Protein AF-A0A840ZNT5-F1 (afdb_monomer_lite)

Structure (mmCIF, N/CA/C/O backbone):
data_AF-A0A840ZNT5-F1
#
_entry.id   AF-A0A840ZNT5-F1
#
loop_
_atom_site.group_PDB
_atom_site.id
_atom_site.type_symbol
_atom_site.label_atom_id
_atom_site.label_alt_id
_atom_site.label_comp_id
_atom_site.label_asym_id
_atom_site.label_entity_id
_atom_site.label_seq_id
_atom_site.pdbx_PDB_ins_code
_atom_site.Cartn_x
_atom_site.Cartn_y
_atom_site.Cartn_z
_atom_site.occupancy
_atom_site.B_iso_or_equiv
_atom_site.auth_seq_id
_atom_site.auth_comp_id
_atom_site.auth_asym_id
_atom_site.auth_atom_id
_atom_site.pdbx_PDB_model_num
ATOM 1 N N . MET A 1 1 ? 15.258 5.729 -29.583 1.00 48.38 1 MET A N 1
ATOM 2 C CA . MET A 1 1 ? 14.019 6.480 -29.304 1.00 48.38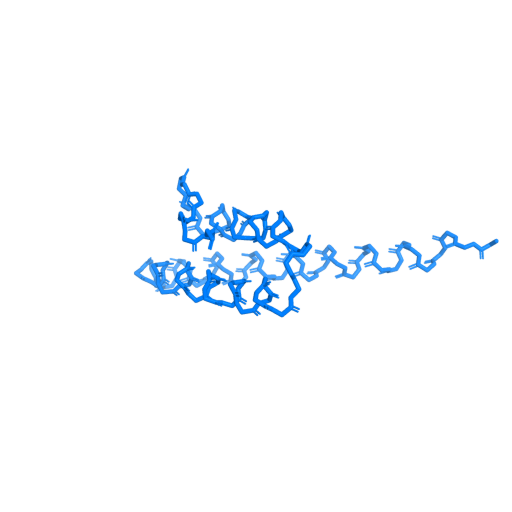 1 MET A CA 1
ATOM 3 C C . MET A 1 1 ? 13.220 5.609 -28.349 1.00 48.38 1 MET A C 1
ATOM 5 O O . MET A 1 1 ? 12.451 4.794 -28.818 1.00 48.38 1 MET A O 1
ATOM 9 N N . GLU A 1 2 ? 13.524 5.671 -27.049 1.00 53.06 2 GLU A N 1
ATOM 10 C CA . GLU A 1 2 ? 12.906 4.816 -26.003 1.00 53.06 2 GLU A CA 1
ATOM 11 C C . GLU A 1 2 ? 12.455 5.624 -24.768 1.00 53.06 2 GLU A C 1
ATOM 13 O O . GLU A 1 2 ? 11.842 5.081 -23.864 1.00 53.06 2 GLU A O 1
ATOM 18 N N . ALA A 1 3 ? 12.706 6.939 -24.723 1.00 55.72 3 ALA A N 1
ATOM 19 C CA . ALA A 1 3 ? 12.413 7.757 -23.540 1.00 55.72 3 ALA A CA 1
ATOM 20 C C . ALA A 1 3 ? 10.915 8.087 -23.342 1.00 55.72 3 ALA A C 1
ATOM 22 O O . ALA A 1 3 ? 10.533 8.516 -22.256 1.00 55.72 3 ALA A O 1
ATOM 23 N N . ASP A 1 4 ? 10.077 7.907 -24.370 1.00 57.88 4 ASP A N 1
ATOM 24 C CA . ASP A 1 4 ? 8.652 8.278 -24.323 1.00 57.88 4 ASP A CA 1
ATOM 25 C C . ASP A 1 4 ? 7.789 7.239 -23.578 1.00 57.88 4 ASP A C 1
ATOM 27 O O . ASP A 1 4 ? 6.892 7.617 -22.823 1.00 57.88 4 ASP A O 1
ATOM 31 N N . ASP A 1 5 ? 8.099 5.942 -23.702 1.00 60.19 5 ASP A N 1
ATOM 32 C CA . ASP A 1 5 ? 7.344 4.873 -23.024 1.00 60.19 5 ASP A CA 1
ATOM 33 C C . ASP A 1 5 ? 7.641 4.822 -21.515 1.00 60.19 5 ASP A C 1
ATOM 35 O O . ASP A 1 5 ? 6.725 4.668 -20.700 1.00 60.19 5 ASP A O 1
ATOM 39 N N . ASP A 1 6 ? 8.897 5.048 -21.118 1.00 68.69 6 ASP A N 1
ATOM 40 C CA . ASP A 1 6 ? 9.300 5.083 -19.705 1.00 68.69 6 ASP A CA 1
ATOM 41 C C . ASP A 1 6 ? 8.666 6.262 -18.956 1.00 68.69 6 ASP A C 1
ATOM 43 O O . ASP A 1 6 ? 8.269 6.134 -17.793 1.00 68.69 6 ASP A O 1
ATOM 47 N N . SER A 1 7 ? 8.514 7.410 -19.626 1.00 75.62 7 SER A N 1
ATOM 48 C CA . SER A 1 7 ? 7.849 8.579 -19.047 1.00 75.62 7 SER A CA 1
ATOM 49 C C . SER A 1 7 ? 6.358 8.317 -18.807 1.00 75.62 7 SER A C 1
ATOM 51 O O . SER A 1 7 ? 5.835 8.637 -17.736 1.00 75.62 7 SER A O 1
ATOM 53 N N . GLY A 1 8 ? 5.681 7.657 -19.754 1.00 85.25 8 GLY A N 1
ATOM 54 C CA . GLY A 1 8 ? 4.277 7.258 -19.618 1.00 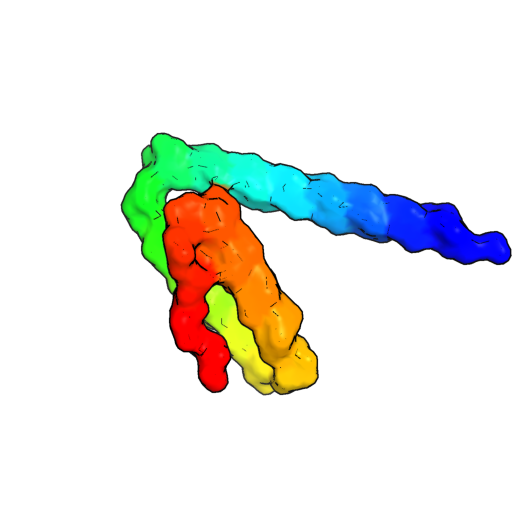85.25 8 GLY A CA 1
ATOM 55 C C . GLY A 1 8 ? 4.046 6.224 -18.509 1.00 85.25 8 GLY A C 1
ATOM 56 O O . GLY A 1 8 ? 3.103 6.353 -17.717 1.00 85.25 8 GLY A O 1
ATOM 57 N N . ALA A 1 9 ? 4.932 5.230 -18.396 1.00 84.81 9 ALA A N 1
ATOM 58 C CA . ALA A 1 9 ? 4.886 4.230 -17.330 1.00 84.81 9 ALA A CA 1
ATOM 59 C C . ALA A 1 9 ? 5.123 4.863 -15.949 1.00 84.81 9 ALA A C 1
ATOM 61 O O . ALA A 1 9 ? 4.357 4.618 -15.011 1.00 84.81 9 ALA A O 1
ATOM 62 N N . ALA A 1 10 ? 6.125 5.740 -15.830 1.00 88.38 10 ALA A N 1
ATOM 63 C CA . ALA A 1 10 ? 6.410 6.465 -14.596 1.00 88.38 10 ALA A CA 1
ATOM 64 C C . ALA A 1 10 ? 5.244 7.377 -14.182 1.00 88.38 10 ALA A C 1
ATOM 66 O O . ALA A 1 10 ? 4.830 7.356 -13.021 1.00 88.38 10 ALA A O 1
ATOM 67 N N . ALA A 1 11 ? 4.663 8.129 -15.122 1.00 88.69 11 ALA A N 1
ATOM 68 C CA . ALA A 1 11 ? 3.503 8.979 -14.860 1.00 88.69 11 ALA A CA 1
ATOM 69 C C . ALA A 1 11 ? 2.295 8.166 -14.366 1.00 88.69 11 ALA A C 1
ATOM 71 O O . ALA A 1 11 ? 1.629 8.561 -13.408 1.00 88.69 11 ALA A O 1
ATOM 72 N N . SER A 1 12 ? 2.051 6.998 -14.964 1.00 89.38 12 SER A N 1
ATOM 73 C CA . SER A 1 12 ? 0.969 6.095 -14.556 1.00 89.38 12 SER A CA 1
ATOM 74 C C . SER A 1 12 ? 1.183 5.543 -13.145 1.00 89.38 12 SER A C 1
ATOM 76 O O . SER A 1 12 ? 0.255 5.532 -12.336 1.00 89.38 12 SER A O 1
ATOM 78 N N . LEU A 1 13 ? 2.413 5.140 -12.810 1.00 88.25 13 LEU A N 1
ATOM 79 C CA . LEU A 1 13 ? 2.764 4.682 -11.463 1.00 88.25 13 LEU A CA 1
ATOM 80 C C . LEU A 1 13 ? 2.595 5.793 -10.418 1.00 88.25 13 LEU A C 1
ATOM 82 O O . LEU A 1 13 ? 2.048 5.544 -9.343 1.00 88.25 13 LEU A O 1
ATOM 86 N N . LEU A 1 14 ? 3.006 7.022 -10.740 1.00 88.94 14 LEU A N 1
ATOM 87 C CA . LEU A 1 14 ? 2.821 8.181 -9.863 1.00 88.94 14 LEU A CA 1
ATOM 88 C C . LEU A 1 14 ? 1.338 8.515 -9.661 1.00 88.94 14 LEU A C 1
ATOM 90 O O . LEU A 1 14 ? 0.926 8.782 -8.532 1.00 88.94 14 LEU A O 1
ATOM 94 N N . ALA A 1 15 ? 0.522 8.448 -10.717 1.00 93.31 15 ALA A N 1
ATOM 95 C CA . ALA A 1 15 ? -0.920 8.655 -10.620 1.00 93.31 15 ALA A CA 1
ATOM 96 C C . ALA A 1 15 ? -1.587 7.598 -9.723 1.00 93.31 15 ALA A C 1
ATOM 98 O O . ALA A 1 15 ? -2.344 7.948 -8.815 1.00 93.31 15 ALA A O 1
ATOM 99 N N . LEU A 1 16 ? -1.250 6.316 -9.909 1.00 91.69 16 LEU A N 1
ATOM 100 C CA . LEU A 1 16 ? -1.733 5.228 -9.053 1.00 91.69 16 LEU A CA 1
ATOM 101 C C . LEU A 1 16 ? -1.313 5.426 -7.592 1.00 91.69 16 LEU A C 1
ATOM 103 O O . LEU A 1 16 ? -2.132 5.256 -6.688 1.00 91.69 16 LEU A O 1
ATOM 107 N N . HIS A 1 17 ? -0.065 5.831 -7.352 1.00 89.81 17 HIS A N 1
ATOM 108 C CA . HIS A 1 17 ? 0.438 6.114 -6.010 1.00 89.81 17 HIS A CA 1
ATOM 109 C C . HIS A 1 17 ? -0.319 7.267 -5.334 1.00 89.81 17 HIS A C 1
ATOM 111 O O . HIS A 1 17 ? -0.735 7.143 -4.178 1.00 89.81 17 HIS A O 1
ATOM 117 N N . ALA A 1 18 ? -0.541 8.373 -6.050 1.00 91.81 18 ALA A N 1
ATOM 118 C CA . ALA A 1 18 ? -1.285 9.520 -5.539 1.00 91.81 18 ALA A CA 1
ATOM 119 C C . ALA A 1 18 ? -2.739 9.150 -5.200 1.00 91.81 18 ALA A C 1
ATOM 121 O O . ALA A 1 18 ? -3.221 9.467 -4.110 1.00 91.81 18 ALA A O 1
ATOM 122 N N . MET A 1 19 ? -3.416 8.414 -6.089 1.00 94.69 19 MET A N 1
ATOM 123 C CA . MET A 1 19 ? -4.783 7.934 -5.861 1.00 94.69 19 MET A CA 1
ATOM 124 C C . MET A 1 19 ? -4.870 6.994 -4.656 1.00 94.69 19 MET A C 1
ATOM 126 O O . MET A 1 19 ? -5.754 7.156 -3.814 1.00 94.69 19 MET A O 1
ATOM 130 N N . ALA A 1 20 ? -3.950 6.033 -4.545 1.00 90.62 20 ALA A N 1
ATOM 131 C CA . ALA A 1 20 ? -3.915 5.102 -3.421 1.00 90.62 20 ALA A CA 1
ATOM 132 C C . ALA A 1 20 ? -3.678 5.834 -2.092 1.00 90.62 20 ALA A C 1
ATOM 134 O O . ALA A 1 20 ? -4.359 5.557 -1.107 1.00 90.62 20 ALA A O 1
ATOM 135 N N . THR A 1 21 ? -2.770 6.812 -2.075 1.00 91.69 21 THR A N 1
ATOM 136 C CA . THR A 1 21 ? -2.481 7.619 -0.881 1.00 91.69 21 THR A CA 1
ATOM 137 C C . THR A 1 21 ? -3.704 8.418 -0.437 1.00 91.69 21 THR A C 1
ATOM 139 O O . THR A 1 21 ? -4.060 8.380 0.739 1.00 91.69 21 THR A O 1
ATOM 142 N N . TRP A 1 22 ? -4.391 9.081 -1.373 1.00 93.25 22 TRP A N 1
ATOM 143 C CA . TRP A 1 22 ? -5.625 9.813 -1.077 1.00 93.25 22 TRP A CA 1
ATOM 144 C C . TRP A 1 22 ? -6.726 8.896 -0.527 1.00 93.25 22 TRP A C 1
ATOM 146 O O . TRP A 1 22 ? -7.388 9.247 0.447 1.00 93.25 22 TRP A O 1
ATOM 156 N N . LEU A 1 23 ? -6.903 7.702 -1.104 1.00 93.19 23 LEU A N 1
ATOM 157 C CA . LEU A 1 23 ? -7.881 6.722 -0.620 1.00 93.19 23 LEU A CA 1
ATOM 158 C C . LEU A 1 23 ? -7.573 6.252 0.804 1.00 93.19 23 LEU A C 1
ATOM 160 O O . LEU A 1 23 ? -8.487 6.174 1.623 1.00 93.19 23 LEU A O 1
ATOM 164 N N . VAL A 1 24 ? -6.302 5.972 1.106 1.00 92.75 24 VAL A N 1
ATOM 165 C CA . VAL A 1 24 ? -5.872 5.580 2.456 1.00 92.75 24 VAL A CA 1
ATOM 166 C C . VAL A 1 24 ? -6.151 6.705 3.446 1.00 92.75 24 VAL A C 1
ATOM 168 O O . VAL A 1 24 ? -6.787 6.458 4.465 1.00 92.75 24 VAL A O 1
ATOM 171 N N . GLN A 1 25 ? -5.742 7.938 3.137 1.00 91.69 25 GLN A N 1
ATOM 172 C CA . GLN A 1 25 ? -5.991 9.093 4.004 1.00 91.69 25 GLN A CA 1
ATOM 173 C C . GLN A 1 25 ? -7.485 9.300 4.252 1.00 91.69 25 GLN A C 1
ATOM 175 O O . GLN A 1 25 ? -7.910 9.376 5.402 1.00 91.69 25 GLN A O 1
ATOM 180 N N . ARG A 1 26 ? -8.290 9.292 3.186 1.00 93.31 26 ARG A N 1
ATOM 181 C CA . ARG A 1 26 ? -9.744 9.435 3.271 1.00 93.31 26 ARG A CA 1
ATOM 182 C C . ARG A 1 26 ? -10.386 8.355 4.143 1.00 93.31 26 ARG A C 1
ATOM 184 O O . ARG A 1 26 ? -11.311 8.656 4.892 1.00 93.31 26 ARG A O 1
ATOM 191 N N . GLU A 1 27 ? -9.930 7.106 4.054 1.00 94.00 27 GLU A N 1
ATOM 192 C CA . GLU A 1 27 ? -10.465 6.041 4.908 1.00 94.00 27 GLU A CA 1
ATOM 193 C C . GLU A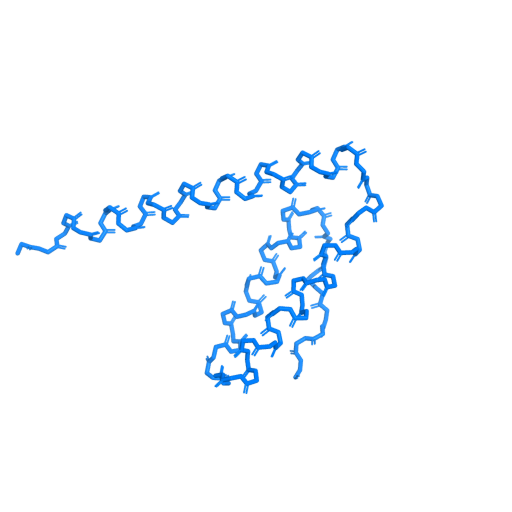 1 27 ? -10.016 6.206 6.364 1.00 94.00 27 GLU A C 1
ATOM 195 O O . GLU A 1 27 ? -10.825 5.999 7.261 1.00 94.00 27 GLU A O 1
ATOM 200 N N . MET A 1 28 ? -8.778 6.648 6.619 1.00 93.19 28 MET A N 1
ATOM 201 C CA . MET A 1 28 ? -8.301 6.928 7.982 1.00 93.19 28 MET A CA 1
ATOM 202 C C . MET A 1 28 ? -9.037 8.101 8.639 1.00 93.19 28 MET A C 1
ATOM 204 O O . MET A 1 28 ? -9.266 8.070 9.844 1.00 93.19 28 MET A O 1
ATOM 208 N N . GLU A 1 29 ? -9.427 9.115 7.868 1.00 92.25 29 GLU A N 1
ATOM 209 C CA . GLU A 1 29 ? -10.274 10.213 8.347 1.00 92.25 29 GLU A CA 1
ATOM 210 C C . GLU A 1 29 ? -11.699 9.738 8.662 1.00 92.25 29 GLU A C 1
ATOM 212 O O . GLU A 1 29 ? -12.316 10.213 9.614 1.00 92.25 29 GLU A O 1
ATOM 217 N N . ARG A 1 30 ? -12.225 8.789 7.874 1.00 95.50 30 ARG A N 1
ATOM 218 C CA . ARG A 1 30 ? -13.584 8.255 8.036 1.00 95.50 30 ARG A CA 1
ATOM 219 C C . ARG A 1 30 ? -13.698 7.222 9.161 1.00 95.50 30 ARG A C 1
ATOM 221 O O . ARG A 1 30 ? -14.728 7.186 9.828 1.00 95.50 30 ARG A O 1
ATOM 228 N N . ALA A 1 31 ? -12.684 6.377 9.327 1.00 95.19 31 ALA A N 1
ATOM 229 C CA . ALA A 1 31 ? -12.655 5.252 10.258 1.00 95.19 31 ALA A CA 1
ATOM 230 C C . ALA A 1 31 ? -11.214 4.999 10.757 1.00 95.19 31 ALA A C 1
ATOM 232 O O . ALA A 1 31 ? -10.514 4.127 10.227 1.00 95.19 31 ALA A O 1
ATOM 233 N N . PRO A 1 32 ? -10.732 5.743 11.770 1.00 88.00 32 PRO A N 1
ATOM 234 C CA . PRO A 1 32 ? -9.368 5.603 12.292 1.00 88.00 32 PRO A CA 1
ATOM 235 C C . PRO A 1 32 ? -9.004 4.177 12.742 1.00 88.00 32 PRO A C 1
ATOM 237 O O . PRO A 1 32 ? -7.849 3.758 12.638 1.00 88.00 32 PRO A O 1
ATOM 240 N N . GLU A 1 33 ? -9.987 3.408 13.210 1.00 90.50 33 GLU A N 1
ATOM 241 C CA . GLU A 1 33 ? -9.859 2.009 13.619 1.00 90.50 33 GLU A CA 1
ATOM 242 C C . GLU A 1 33 ? -9.544 1.052 12.456 1.00 90.50 33 GLU A C 1
ATOM 244 O O . GLU A 1 33 ? -8.969 -0.017 12.676 1.00 90.50 33 GLU A O 1
ATOM 249 N N . ALA A 1 34 ? -9.837 1.441 11.208 1.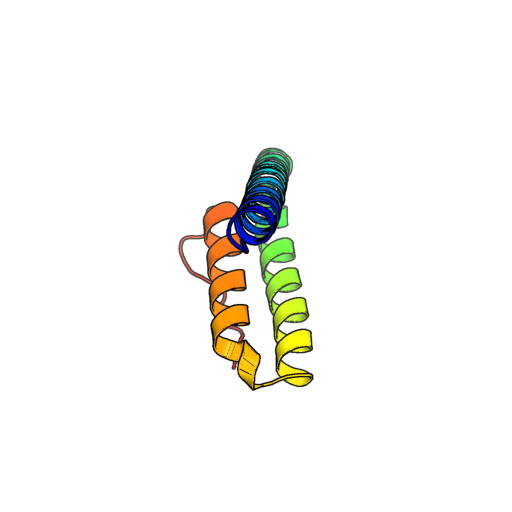00 91.50 34 ALA A N 1
ATOM 250 C CA . ALA A 1 34 ? -9.562 0.628 10.022 1.00 91.50 34 ALA A CA 1
ATOM 251 C C . ALA A 1 34 ? -8.057 0.457 9.755 1.00 91.50 34 ALA A C 1
ATOM 253 O O . ALA A 1 34 ? -7.658 -0.437 9.004 1.00 91.50 34 ALA A O 1
ATOM 254 N N . ARG A 1 35 ? -7.208 1.278 10.392 1.00 92.25 35 ARG A N 1
ATOM 255 C CA . ARG A 1 35 ? -5.751 1.254 10.229 1.00 92.25 35 ARG A CA 1
ATOM 256 C C . ARG A 1 35 ? -5.162 -0.135 10.440 1.00 92.25 35 ARG A C 1
ATOM 258 O O . ARG A 1 35 ? -4.411 -0.608 9.594 1.00 92.25 35 ARG A O 1
ATOM 265 N N . ALA A 1 36 ? -5.495 -0.782 11.556 1.00 91.06 36 ALA A N 1
ATOM 266 C CA . ALA A 1 36 ? -4.939 -2.092 11.884 1.00 91.06 36 ALA A CA 1
ATOM 267 C C . ALA A 1 36 ? -5.317 -3.132 10.817 1.00 91.06 36 ALA A C 1
ATOM 269 O O . ALA A 1 36 ? -4.453 -3.854 10.326 1.00 91.06 36 ALA A O 1
ATOM 270 N N . GLY A 1 37 ? -6.584 -3.132 10.386 1.00 93.81 37 GLY A N 1
ATOM 271 C CA . GLY A 1 37 ? -7.071 -4.023 9.332 1.00 93.81 37 GLY A CA 1
ATOM 272 C C . GLY A 1 37 ? -6.371 -3.804 7.989 1.00 93.81 37 GLY A C 1
ATOM 273 O O . GLY A 1 37 ? -5.990 -4.776 7.338 1.00 93.81 37 GLY A O 1
ATOM 274 N N . LEU A 1 38 ? -6.143 -2.545 7.597 1.00 92.56 38 LEU A N 1
ATOM 275 C CA . LEU A 1 38 ? -5.397 -2.207 6.382 1.00 92.56 38 LEU A CA 1
ATOM 276 C C . LEU A 1 38 ? -3.961 -2.743 6.435 1.00 92.56 38 LEU A C 1
ATOM 278 O O . LEU A 1 38 ? -3.520 -3.390 5.486 1.00 92.56 38 LEU A O 1
ATOM 282 N N . LEU A 1 39 ? -3.239 -2.498 7.533 1.00 93.00 39 LEU A N 1
ATOM 283 C CA . LEU A 1 39 ? -1.848 -2.942 7.669 1.00 93.00 39 LEU A CA 1
ATOM 284 C C . LEU A 1 39 ? -1.743 -4.469 7.636 1.00 93.00 39 LEU A C 1
ATOM 286 O O . LEU A 1 39 ? -0.951 -4.999 6.860 1.00 93.00 39 LEU A O 1
ATOM 290 N N . THR A 1 40 ? -2.602 -5.173 8.378 1.00 94.44 40 THR A N 1
ATOM 291 C CA . THR A 1 40 ? -2.655 -6.641 8.355 1.00 94.44 40 THR A CA 1
ATOM 292 C C . THR A 1 40 ? -2.976 -7.179 6.962 1.00 94.44 40 THR A C 1
ATOM 294 O O . THR A 1 40 ? -2.353 -8.137 6.506 1.00 94.44 40 THR A O 1
ATOM 297 N N . HIS A 1 41 ? -3.926 -6.569 6.249 1.00 95.06 41 HIS A N 1
ATOM 298 C CA . HIS A 1 41 ? -4.258 -6.989 4.890 1.00 95.06 41 HIS A CA 1
ATOM 299 C C . HIS A 1 41 ? -3.057 -6.861 3.942 1.00 95.06 41 HIS A C 1
ATOM 301 O O . HIS A 1 41 ? -2.762 -7.791 3.190 1.00 95.06 41 HIS A O 1
ATOM 307 N N . VAL A 1 42 ? -2.354 -5.727 3.993 1.00 94.81 42 VAL A N 1
ATOM 308 C CA . VAL A 1 42 ? -1.187 -5.461 3.142 1.00 94.81 42 VAL A CA 1
ATOM 309 C C . VAL A 1 42 ? -0.055 -6.437 3.439 1.00 94.81 42 VAL A C 1
ATOM 311 O O . VAL A 1 42 ? 0.514 -6.989 2.501 1.00 94.81 42 VAL A O 1
ATOM 314 N N . GLU A 1 43 ? 0.230 -6.725 4.710 1.00 95.25 43 GLU A N 1
ATOM 315 C CA . GLU A 1 43 ? 1.218 -7.743 5.081 1.00 95.25 43 GLU A CA 1
ATOM 316 C C . GLU A 1 43 ? 0.870 -9.122 4.521 1.00 95.25 43 GLU A C 1
ATOM 318 O O . GLU A 1 43 ? 1.720 -9.770 3.912 1.00 95.25 43 GLU A O 1
ATOM 323 N N . ILE A 1 44 ? -0.385 -9.563 4.670 1.00 96.81 44 ILE A N 1
ATOM 324 C CA . ILE A 1 44 ? -0.841 -10.862 4.155 1.00 96.81 44 ILE A CA 1
ATOM 325 C C . ILE A 1 44 ? -0.694 -10.922 2.631 1.00 96.81 44 ILE A C 1
ATOM 327 O O . ILE A 1 44 ? -0.222 -11.928 2.090 1.00 96.81 44 ILE A O 1
ATOM 331 N N . ALA A 1 45 ? -1.083 -9.852 1.934 1.00 96.12 45 ALA A N 1
ATOM 332 C CA . ALA A 1 45 ? -0.965 -9.762 0.485 1.00 96.12 45 ALA A CA 1
ATOM 333 C C . ALA A 1 45 ? 0.506 -9.815 0.041 1.00 96.12 45 ALA A C 1
ATOM 335 O O . ALA A 1 45 ? 0.856 -10.598 -0.844 1.00 96.12 45 ALA A O 1
ATOM 336 N N . MET A 1 46 ? 1.380 -9.046 0.691 1.00 96.56 46 MET A N 1
ATOM 337 C CA . MET A 1 46 ? 2.812 -9.025 0.397 1.00 96.56 46 MET A CA 1
ATOM 338 C C . MET A 1 46 ? 3.487 -10.366 0.708 1.00 96.56 46 MET A C 1
ATOM 340 O O . MET A 1 46 ? 4.267 -10.859 -0.105 1.00 96.56 46 MET A O 1
ATOM 344 N N . ALA A 1 47 ? 3.126 -11.026 1.808 1.00 95.75 47 ALA A N 1
ATOM 345 C CA . ALA A 1 47 ? 3.615 -12.365 2.125 1.00 95.75 47 ALA A CA 1
ATOM 346 C C . ALA A 1 47 ? 3.202 -13.392 1.056 1.00 95.75 47 ALA A C 1
ATOM 348 O O . ALA A 1 47 ? 3.982 -14.277 0.706 1.00 95.75 47 ALA A O 1
ATOM 349 N N . ALA A 1 48 ? 1.995 -13.278 0.490 1.00 97.00 48 ALA A N 1
ATOM 350 C CA . ALA A 1 48 ? 1.567 -14.137 -0.612 1.00 97.00 48 ALA A CA 1
ATOM 351 C C . ALA A 1 48 ? 2.395 -13.916 -1.891 1.00 97.00 48 ALA A C 1
ATOM 353 O O . ALA A 1 48 ? 2.706 -14.892 -2.576 1.00 97.00 48 ALA A O 1
ATOM 354 N N . VAL A 1 49 ? 2.790 -12.670 -2.182 1.00 96.38 49 VAL A N 1
ATOM 355 C CA . VAL A 1 49 ? 3.706 -12.349 -3.290 1.00 96.38 49 VAL A CA 1
ATOM 356 C C . VAL A 1 49 ? 5.078 -12.975 -3.047 1.00 96.38 49 VAL A C 1
ATOM 358 O O . VAL A 1 49 ? 5.566 -13.703 -3.907 1.00 96.38 49 VAL A O 1
ATOM 361 N N . VAL A 1 50 ? 5.657 -12.782 -1.860 1.00 98.06 50 VAL A N 1
ATOM 362 C CA . VAL A 1 50 ? 6.988 -13.310 -1.509 1.00 98.06 50 VAL A CA 1
ATOM 363 C C . VAL A 1 50 ? 7.021 -14.840 -1.511 1.00 98.06 50 VAL A C 1
ATOM 365 O O . VAL A 1 50 ? 7.984 -15.432 -1.984 1.00 98.06 50 VAL A O 1
ATOM 368 N N . ARG A 1 51 ? 5.953 -15.514 -1.058 1.00 96.19 51 ARG A N 1
ATOM 369 C CA . ARG A 1 51 ? 5.857 -16.984 -1.154 1.00 96.19 51 ARG A CA 1
ATOM 370 C C . ARG A 1 51 ? 5.916 -17.488 -2.596 1.00 96.19 51 ARG A C 1
ATOM 372 O O . ARG A 1 51 ? 6.390 -18.596 -2.826 1.00 96.19 51 ARG A O 1
ATOM 379 N N . ARG A 1 52 ? 5.389 -16.714 -3.548 1.00 97.75 52 ARG A N 1
ATOM 380 C CA . ARG A 1 52 ? 5.416 -17.058 -4.975 1.00 97.75 52 ARG A CA 1
ATOM 381 C C . ARG A 1 52 ? 6.755 -16.698 -5.618 1.00 97.75 52 ARG A C 1
ATOM 383 O O . ARG A 1 52 ? 7.198 -17.426 -6.500 1.00 97.75 52 ARG A O 1
ATOM 390 N N . ASP A 1 53 ? 7.363 -15.599 -5.186 1.00 97.69 53 ASP A N 1
ATOM 391 C CA . ASP A 1 53 ? 8.650 -15.118 -5.676 1.00 97.69 53 ASP A CA 1
ATOM 392 C C . ASP A 1 53 ? 9.480 -14.503 -4.528 1.00 97.69 53 ASP A C 1
ATOM 394 O O . ASP A 1 53 ? 9.319 -13.321 -4.196 1.00 97.69 53 ASP A O 1
ATOM 398 N N . PRO A 1 54 ? 10.383 -15.292 -3.913 1.00 96.75 54 PRO A N 1
ATOM 399 C CA . PRO A 1 54 ? 11.203 -14.831 -2.795 1.00 96.75 54 PRO A CA 1
ATOM 400 C C . PRO A 1 54 ? 12.136 -13.662 -3.133 1.00 96.75 54 PRO A C 1
ATOM 402 O O . PRO A 1 54 ? 12.538 -12.929 -2.228 1.00 96.75 54 PRO A O 1
ATOM 405 N N . ALA A 1 55 ? 12.468 -13.444 -4.413 1.00 97.50 55 ALA A N 1
ATOM 406 C CA . ALA A 1 55 ? 13.323 -12.329 -4.823 1.00 97.50 55 ALA A CA 1
ATOM 407 C C . ALA A 1 55 ? 12.659 -10.961 -4.575 1.00 97.50 55 ALA A C 1
ATOM 409 O O . ALA A 1 55 ? 13.343 -9.941 -4.489 1.00 97.50 55 ALA A O 1
ATOM 410 N N . LEU A 1 56 ? 11.333 -10.935 -4.408 1.00 97.06 56 LEU A N 1
ATOM 411 C CA . LEU A 1 56 ? 10.555 -9.720 -4.179 1.00 97.06 56 LEU A CA 1
ATOM 412 C C . LEU A 1 56 ? 10.488 -9.288 -2.706 1.00 97.06 56 LEU A C 1
ATOM 414 O O . LEU A 1 56 ? 9.844 -8.280 -2.420 1.00 97.06 56 LEU A O 1
ATOM 418 N N . LEU A 1 57 ? 11.148 -9.986 -1.771 1.00 96.12 57 LEU A N 1
ATOM 419 C CA . LEU A 1 57 ? 11.074 -9.684 -0.332 1.00 96.12 57 LEU A CA 1
ATOM 420 C C . LEU A 1 57 ? 11.354 -8.207 -0.010 1.00 96.12 57 LEU A C 1
ATOM 422 O O . LEU A 1 57 ? 10.565 -7.566 0.683 1.00 96.12 57 LEU A O 1
ATOM 426 N N . GLY A 1 58 ? 12.432 -7.639 -0.559 1.00 94.69 58 GLY A N 1
ATOM 427 C CA . GLY A 1 58 ? 12.778 -6.234 -0.318 1.00 94.69 58 GLY A CA 1
ATOM 428 C C . GLY A 1 58 ? 11.731 -5.255 -0.864 1.00 94.69 58 GLY A C 1
ATOM 429 O O . GLY A 1 58 ? 11.388 -4.276 -0.203 1.00 94.69 58 GLY A O 1
ATOM 430 N N . ALA A 1 59 ? 11.167 -5.541 -2.043 1.00 94.88 59 ALA A N 1
ATOM 431 C CA . ALA A 1 59 ? 10.117 -4.719 -2.645 1.00 94.88 59 ALA A CA 1
ATOM 432 C C . ALA A 1 59 ? 8.805 -4.797 -1.844 1.00 94.88 59 ALA A C 1
ATOM 434 O O . ALA A 1 59 ? 8.162 -3.777 -1.600 1.00 94.88 59 ALA A O 1
ATOM 435 N N . ALA A 1 60 ? 8.447 -5.992 -1.374 1.00 95.06 60 ALA A N 1
ATOM 436 C CA . ALA A 1 60 ? 7.299 -6.234 -0.509 1.00 95.06 60 ALA A CA 1
ATOM 437 C C . ALA A 1 60 ? 7.419 -5.485 0.832 1.00 95.06 60 ALA A C 1
ATOM 439 O O . ALA A 1 60 ? 6.478 -4.812 1.257 1.00 95.06 60 ALA A O 1
ATOM 440 N N . GLN A 1 61 ? 8.596 -5.521 1.463 1.00 93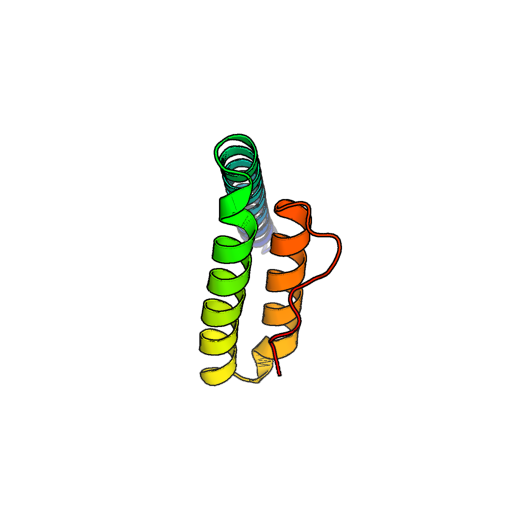.69 61 GLN A N 1
ATOM 441 C CA . GLN A 1 61 ? 8.878 -4.762 2.686 1.00 93.69 61 GLN A CA 1
ATOM 442 C C . GLN A 1 61 ? 8.788 -3.248 2.451 1.00 93.69 61 GLN A C 1
ATOM 444 O O . GLN A 1 61 ? 8.166 -2.530 3.240 1.00 93.69 61 GLN A O 1
ATOM 449 N N . ALA A 1 62 ? 9.340 -2.753 1.338 1.00 92.62 62 ALA A N 1
ATOM 450 C CA . ALA A 1 62 ? 9.240 -1.345 0.963 1.00 92.62 62 ALA A CA 1
ATOM 451 C C . ALA A 1 62 ? 7.781 -0.904 0.733 1.00 92.62 62 ALA A C 1
ATOM 453 O O . ALA A 1 62 ? 7.398 0.193 1.153 1.00 92.62 62 ALA A O 1
ATOM 454 N N . ALA A 1 63 ? 6.955 -1.763 0.127 1.00 91.19 63 ALA A N 1
ATOM 455 C CA . ALA A 1 63 ? 5.530 -1.518 -0.070 1.00 91.19 63 ALA A CA 1
ATOM 456 C C . ALA A 1 63 ? 4.768 -1.449 1.265 1.00 91.19 63 ALA A C 1
ATOM 458 O O . ALA A 1 63 ? 4.058 -0.470 1.501 1.00 91.19 63 ALA A O 1
ATOM 459 N N . CYS A 1 64 ? 4.976 -2.409 2.177 1.00 92.75 64 CYS A N 1
ATOM 460 C CA . CYS A 1 64 ? 4.396 -2.371 3.527 1.00 92.75 64 CYS A CA 1
ATOM 461 C C . CYS A 1 64 ? 4.754 -1.076 4.266 1.00 92.75 64 CYS A C 1
ATOM 463 O O . CYS A 1 64 ? 3.882 -0.415 4.831 1.00 92.75 64 CYS A O 1
ATOM 465 N N . ALA A 1 65 ? 6.025 -0.666 4.214 1.00 91.56 65 ALA A N 1
ATOM 466 C CA . ALA A 1 65 ? 6.479 0.567 4.847 1.00 91.56 65 ALA A CA 1
ATOM 467 C C . ALA A 1 65 ? 5.864 1.825 4.207 1.00 91.56 65 ALA A C 1
ATOM 469 O O . ALA A 1 65 ? 5.565 2.792 4.908 1.00 91.56 65 ALA A O 1
ATOM 470 N N . SER A 1 66 ? 5.664 1.832 2.884 1.00 90.06 66 SER A N 1
ATOM 471 C CA . SER A 1 66 ? 4.991 2.929 2.178 1.00 90.06 66 SER A CA 1
ATOM 472 C C . SER A 1 66 ? 3.540 3.085 2.637 1.00 90.06 66 SER A C 1
ATOM 474 O O . SER A 1 66 ? 3.137 4.189 3.009 1.00 90.06 66 SER A O 1
ATOM 476 N N . VAL A 1 67 ? 2.784 1.983 2.709 1.00 90.81 67 VAL A N 1
ATOM 477 C CA . VAL A 1 67 ? 1.388 2.017 3.170 1.00 90.81 67 VAL A CA 1
ATOM 478 C C . VAL A 1 67 ? 1.294 2.393 4.648 1.00 90.81 67 VAL A C 1
ATOM 480 O O . VAL A 1 67 ? 0.442 3.201 5.009 1.00 90.81 67 VAL A O 1
ATOM 483 N N . ALA A 1 68 ? 2.197 1.889 5.493 1.00 91.25 68 ALA A N 1
ATOM 484 C CA . ALA A 1 68 ? 2.259 2.266 6.904 1.00 91.25 68 ALA A CA 1
ATOM 485 C C . ALA A 1 68 ? 2.404 3.782 7.091 1.00 91.25 68 ALA A C 1
ATOM 487 O O . ALA A 1 68 ? 1.632 4.386 7.836 1.00 91.25 68 ALA A O 1
ATOM 488 N N . ARG A 1 69 ? 3.316 4.417 6.342 1.00 89.69 69 ARG A N 1
ATOM 489 C CA . ARG A 1 69 ? 3.478 5.879 6.358 1.00 89.69 69 ARG A CA 1
ATOM 490 C C . ARG A 1 69 ? 2.237 6.606 5.847 1.00 89.69 69 ARG A C 1
ATOM 492 O O . ARG A 1 69 ? 1.815 7.571 6.476 1.00 89.69 69 ARG A O 1
ATOM 499 N N . ALA A 1 70 ? 1.632 6.141 4.752 1.00 89.38 70 ALA A N 1
ATOM 500 C CA . ALA A 1 70 ? 0.411 6.743 4.209 1.00 89.38 70 ALA A CA 1
ATOM 501 C C . ALA A 1 70 ? -0.772 6.654 5.190 1.00 89.38 70 ALA A C 1
ATOM 503 O O . ALA A 1 70 ? -1.567 7.585 5.287 1.00 89.38 70 ALA A O 1
ATOM 504 N N . ALA A 1 71 ? -0.849 5.570 5.965 1.00 89.50 71 ALA A N 1
ATOM 505 C CA . ALA A 1 71 ? -1.835 5.380 7.025 1.00 89.50 71 ALA A CA 1
ATOM 506 C C . ALA A 1 71 ? -1.477 6.115 8.334 1.00 89.50 71 ALA A C 1
ATOM 508 O O . ALA A 1 71 ? -2.215 6.014 9.312 1.00 89.50 71 ALA A O 1
ATOM 509 N N . GLY A 1 72 ? -0.350 6.836 8.387 1.00 87.00 72 GLY A N 1
ATOM 510 C CA . GLY A 1 72 ? 0.113 7.575 9.563 1.00 87.00 72 GLY A CA 1
ATOM 511 C C . GLY A 1 72 ? 0.650 6.694 10.695 1.00 87.00 72 GLY A C 1
ATOM 512 O O . GLY A 1 72 ? 0.634 7.123 11.851 1.00 87.00 72 GLY A O 1
ATOM 513 N N . ALA A 1 73 ? 1.052 5.451 10.414 1.00 79.62 73 ALA A N 1
ATOM 514 C CA . ALA A 1 73 ? 1.710 4.576 11.381 1.00 79.62 73 ALA A CA 1
ATOM 515 C C . ALA A 1 73 ? 3.196 4.950 11.515 1.00 79.62 73 ALA A C 1
ATOM 517 O O . ALA A 1 73 ? 3.876 5.194 10.519 1.00 79.62 73 ALA A O 1
ATOM 518 N N . SER A 1 74 ? 3.691 4.996 12.755 1.00 65.75 74 SER A N 1
ATOM 519 C CA . SER A 1 74 ? 5.081 5.377 13.048 1.00 65.75 74 SER A CA 1
ATOM 520 C C . SER A 1 74 ? 6.087 4.254 12.762 1.00 65.75 74 SER A C 1
ATOM 522 O O . SER A 1 74 ? 7.278 4.529 12.646 1.00 65.75 74 SER A O 1
ATOM 524 N N . GLU A 1 75 ? 5.621 3.009 12.625 1.00 58.12 75 GLU A N 1
ATOM 525 C CA . GLU A 1 75 ? 6.442 1.828 12.349 1.00 58.12 75 GLU A CA 1
ATOM 526 C C . GLU A 1 75 ? 5.805 0.996 11.228 1.00 58.12 75 GLU A C 1
ATOM 528 O O . GLU A 1 75 ? 4.579 0.873 11.142 1.00 58.12 75 GLU A O 1
ATOM 533 N N . ALA A 1 76 ? 6.644 0.457 10.338 1.00 56.12 76 ALA A N 1
ATOM 534 C CA . ALA A 1 76 ? 6.210 -0.521 9.347 1.00 56.12 76 ALA A CA 1
ATOM 535 C C . ALA A 1 76 ? 5.849 -1.832 10.061 1.00 56.12 76 ALA A C 1
ATOM 537 O O . ALA A 1 76 ? 6.494 -2.176 11.054 1.00 56.12 76 ALA A O 1
ATOM 538 N N . PRO A 1 77 ? 4.835 -2.566 9.589 1.00 59.09 77 PRO A N 1
ATOM 539 C CA . PRO A 1 77 ? 4.386 -3.749 10.295 1.00 59.09 77 PRO A CA 1
ATOM 540 C C . PRO A 1 77 ? 5.434 -4.878 10.119 1.00 59.09 77 PRO A C 1
ATO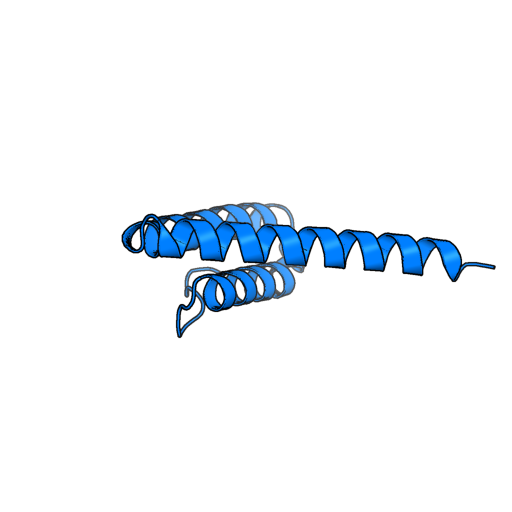M 542 O O . PRO A 1 77 ? 6.119 -4.969 9.094 1.00 59.09 77 PRO A O 1
ATOM 545 N N . ALA A 1 78 ? 5.680 -5.632 11.197 1.00 63.44 78 ALA A N 1
ATOM 546 C CA . ALA A 1 78 ? 6.893 -6.438 11.395 1.00 63.44 78 ALA A CA 1
ATOM 547 C C . ALA A 1 78 ? 6.870 -7.824 10.711 1.00 63.44 78 ALA A C 1
ATOM 549 O O . ALA A 1 78 ? 7.826 -8.589 10.842 1.00 63.44 78 ALA A O 1
ATOM 550 N N . GLY A 1 79 ? 5.785 -8.180 10.018 1.00 58.31 79 GLY A N 1
ATOM 551 C CA . GLY A 1 79 ? 5.426 -9.566 9.705 1.00 58.31 79 GLY A CA 1
ATOM 552 C C . GLY A 1 79 ? 5.969 -10.168 8.406 1.00 58.31 79 GLY A C 1
ATOM 553 O O . GLY A 1 79 ? 5.485 -11.222 8.000 1.00 58.31 79 GLY A O 1
ATOM 554 N N . LEU A 1 80 ? 6.938 -9.547 7.731 1.00 58.91 80 LEU A N 1
ATOM 555 C CA . LEU A 1 80 ? 7.568 -10.125 6.534 1.00 58.91 80 LEU A CA 1
ATOM 556 C C . LEU A 1 80 ? 8.898 -10.800 6.903 1.00 58.91 80 LEU A C 1
ATOM 558 O O . LEU A 1 80 ? 9.962 -10.200 6.722 1.00 58.91 80 LEU A O 1
ATOM 562 N N . GLN A 1 81 ? 8.817 -12.025 7.434 1.00 56.88 81 GLN A N 1
ATOM 563 C CA . GLN A 1 81 ? 9.950 -12.941 7.634 1.00 56.88 81 GLN A CA 1
ATOM 564 C C . GLN A 1 81 ? 9.851 -14.149 6.705 1.00 56.88 81 GLN A C 1
ATOM 566 O O . GLN A 1 81 ? 8.721 -14.661 6.523 1.00 56.88 81 GLN A O 1
#

Foldseek 3Di:
DPVPVVVVVVVVVVVVLVVVLVVLLVVCVVPVPCLVVVLVVLLVVLLVVCVVPVVCLVVSQVSQVSSCVSNVHPDRDDRRD

Secondary structure (DSSP, 8-state):
--HHHHHHHHHHHHHHHHHHHHHHHHHHHH-TTHHHHHHHHHHHHHHHHHHH-GGGHHHHHHHHHHHHHHTT-SS--S---

Sequence (81 aa):
MEADDDSGAAASLLALHAMATWLVQREMERAPEARAGLLTHVEIAMAAVVRRDPALLGAAQAACASVARAAGASEAPAGLQ

pLDDT: mean 86.54, std 13.43, range [48.38, 98.06]

Radius of gyration: 14.66 Å; chains: 1; bounding box: 28×27×43 Å

Organism: NCBI:txid29428